Protein AF-A0A967TF57-F1 (afdb_monomer_lite)

Foldseek 3Di:
DFDPVLVVVPPDPPDQLLVSCVVRVHQKDKDKDWDDDPQKIKIKIWIAGNNPRHTPDIDIDIDGLQCVVVVVLVVVVVVCVVVVVPDPPDDPRDDDDDDHSVLVVLLVQLVVLVSVLALVSLVVSLVSLVVSCVVPVPRVSSVVSNVSSVVSNVVNVVPDDD

Sequence (162 aa):
MASRTSAFRYRNPDRSVPEIGRELGVEAVLEGSVRTDGRRIKVTAQLIDAATDRHLWAESYDRELEDVFAVQEEIARAIAGALSVELLAGAGDPVFATTSPEVYRLYLRARHHLGRRTGPDVTRAVELFDSAVSRDPDYAPAWAGLATGHVLTSQYSGASPR

Secondary structure (DSSP, 8-state):
---HHHHHHT-STTS-HHHHHHHHT-SEEEEEEEEEETTEEEEEEEEEETTT--EEEEEEEEEEGGGHHHHHHHHHHHHHHHHTTTS-TTPPP--PPP--HHHHHHHHHHHHHHHH--HHHHHHHHHHHHHHHHH-TT-HHHHHHHHHHHHHHHHHTT----

pLDDT: mean 74.64, std 16.11, range [29.44, 96.94]

Radius of gyration: 17.9 Å; chains: 1; bounding box: 37×47×41 Å

Structure (mmCIF, N/CA/C/O backbone):
data_AF-A0A967TF57-F1
#
_entry.id   AF-A0A967TF57-F1
#
loop_
_atom_site.group_PDB
_atom_site.id
_atom_site.type_symbol
_atom_site.label_atom_id
_atom_site.label_alt_id
_atom_site.label_comp_id
_atom_site.label_asym_id
_atom_site.label_entity_id
_atom_site.label_seq_id
_atom_site.pdbx_PDB_ins_code
_atom_site.Cartn_x
_atom_site.Cartn_y
_atom_site.Cartn_z
_atom_site.occupancy
_atom_site.B_iso_or_equiv
_atom_site.auth_seq_id
_atom_site.auth_comp_id
_atom_site.auth_asym_id
_atom_site.auth_atom_id
_atom_site.pdbx_PDB_model_num
ATOM 1 N N . MET A 1 1 ? -16.600 10.447 0.634 1.00 29.44 1 MET A N 1
ATOM 2 C CA . MET A 1 1 ? -15.287 10.099 0.034 1.00 29.44 1 MET A CA 1
ATOM 3 C C . MET A 1 1 ? -14.214 11.007 0.625 1.00 29.44 1 MET A C 1
ATOM 5 O O . MET A 1 1 ? -14.238 12.202 0.361 1.00 29.44 1 MET A O 1
ATOM 9 N N . ALA A 1 2 ? -13.306 10.474 1.446 1.00 39.56 2 ALA A N 1
ATOM 10 C CA . ALA A 1 2 ? -12.184 11.244 1.985 1.00 39.56 2 ALA A CA 1
ATOM 11 C C . ALA A 1 2 ? -11.083 11.415 0.919 1.00 39.56 2 ALA A C 1
ATOM 13 O O . ALA A 1 2 ? -10.731 10.469 0.215 1.00 39.56 2 ALA A O 1
ATOM 14 N N . SER A 1 3 ? -10.543 12.628 0.777 1.00 33.09 3 SER A N 1
ATOM 15 C CA . SER A 1 3 ? -9.465 12.922 -0.177 1.00 33.09 3 SER A CA 1
ATOM 16 C C . SER A 1 3 ? -8.129 12.331 0.292 1.00 33.09 3 SER A C 1
ATOM 18 O O . SER A 1 3 ? -7.800 12.364 1.476 1.00 33.09 3 SER A O 1
ATOM 20 N N . ARG A 1 4 ? -7.301 11.838 -0.641 1.00 44.69 4 ARG A N 1
ATOM 21 C CA . ARG A 1 4 ? -5.961 11.273 -0.363 1.00 44.69 4 ARG A CA 1
ATOM 22 C C . ARG A 1 4 ? -5.040 12.261 0.370 1.00 44.69 4 ARG A C 1
ATOM 24 O O . ARG A 1 4 ? -4.167 11.838 1.122 1.00 44.69 4 ARG A O 1
ATOM 31 N N . THR A 1 5 ? -5.249 13.565 0.181 1.00 43.16 5 THR A N 1
ATOM 32 C CA . THR A 1 5 ? -4.513 14.632 0.880 1.00 43.16 5 THR A CA 1
ATOM 33 C C . THR A 1 5 ? -4.821 14.655 2.379 1.00 43.16 5 THR A C 1
ATOM 35 O O . THR A 1 5 ? -3.943 14.965 3.180 1.00 43.16 5 THR A O 1
ATOM 38 N N . SER A 1 6 ? -6.041 14.276 2.762 1.00 42.78 6 SER A N 1
ATOM 39 C CA . SER A 1 6 ? -6.489 14.206 4.150 1.00 42.78 6 SER A CA 1
ATOM 40 C C . SER A 1 6 ? -5.781 13.077 4.898 1.00 42.78 6 SER A C 1
ATOM 42 O O . SER A 1 6 ? -5.160 13.328 5.921 1.00 42.78 6 SER A O 1
ATOM 44 N N . ALA A 1 7 ? -5.742 11.865 4.331 1.00 50.31 7 ALA A N 1
ATOM 45 C CA . ALA A 1 7 ? -5.104 10.699 4.956 1.00 50.31 7 ALA A CA 1
ATOM 46 C C . ALA A 1 7 ? -3.598 10.891 5.245 1.00 50.31 7 ALA A C 1
ATOM 48 O O . ALA A 1 7 ? -3.077 10.365 6.223 1.00 50.31 7 ALA A O 1
ATOM 49 N N . PHE A 1 8 ? -2.884 11.673 4.424 1.00 49.53 8 PHE A N 1
ATOM 50 C CA . PHE A 1 8 ? -1.465 11.970 4.661 1.00 49.53 8 PHE A CA 1
ATOM 51 C C . PHE A 1 8 ? -1.222 12.990 5.783 1.00 49.53 8 PHE A C 1
ATOM 53 O O . PHE A 1 8 ? -0.148 12.951 6.382 1.00 49.53 8 PHE A O 1
ATOM 60 N N . ARG A 1 9 ? -2.187 13.873 6.096 1.00 46.31 9 ARG A N 1
ATOM 61 C CA . ARG A 1 9 ? -2.065 14.830 7.214 1.00 46.31 9 ARG A CA 1
ATOM 62 C C . ARG A 1 9 ? -2.151 14.156 8.585 1.00 46.31 9 ARG A C 1
ATOM 64 O O . ARG A 1 9 ? -1.548 14.661 9.524 1.00 46.31 9 ARG A O 1
ATOM 71 N N . TYR A 1 10 ? -2.821 13.009 8.688 1.00 52.91 10 TYR A N 1
ATOM 72 C CA . TYR A 1 10 ? -3.005 12.274 9.950 1.00 52.91 10 TYR A CA 1
ATOM 73 C C . TYR A 1 10 ? -1.987 11.159 10.182 1.00 52.91 10 TYR A C 1
ATOM 75 O O . TYR A 1 10 ? -2.188 10.289 11.016 1.00 52.91 10 TYR A O 1
ATOM 83 N N . ARG A 1 11 ? -0.851 11.184 9.477 1.00 48.97 11 ARG A N 1
ATOM 84 C CA . ARG A 1 11 ? 0.262 10.258 9.744 1.00 48.97 11 ARG A CA 1
ATOM 85 C C . ARG A 1 11 ? 1.019 10.594 11.050 1.00 48.97 11 ARG A C 1
ATOM 87 O O . ARG A 1 11 ? 1.988 9.913 11.369 1.00 48.97 11 ARG A O 1
ATOM 94 N N . ASN A 1 12 ? 0.620 11.644 11.774 1.00 49.31 12 ASN A N 1
ATOM 95 C CA . ASN A 1 12 ? 1.240 12.060 13.033 1.00 49.31 12 ASN A CA 1
ATOM 96 C C . ASN A 1 12 ? 0.496 11.467 14.245 1.00 49.31 12 ASN A C 1
ATOM 98 O O . ASN A 1 12 ? -0.730 11.548 14.274 1.00 49.31 12 ASN A O 1
ATOM 102 N N . PRO A 1 13 ? 1.217 10.946 15.254 1.00 55.09 13 PRO A N 1
ATOM 103 C CA . PRO A 1 13 ? 0.645 10.256 16.417 1.00 55.09 13 PRO A CA 1
ATOM 104 C C . PRO A 1 13 ? -0.088 11.165 17.422 1.00 55.09 13 PRO A C 1
ATOM 106 O O . PRO A 1 13 ? -0.641 10.663 18.392 1.00 55.09 13 PRO A O 1
ATOM 109 N N . ASP A 1 14 ? -0.109 12.483 17.209 1.00 58.38 14 ASP A N 1
ATOM 110 C CA . ASP A 1 14 ? -0.589 13.452 18.206 1.00 58.38 14 ASP A CA 1
ATOM 111 C C . ASP A 1 14 ? -2.093 13.778 18.113 1.00 58.38 14 ASP A C 1
ATOM 113 O O . ASP A 1 14 ? -2.561 14.676 18.810 1.00 58.38 14 ASP A O 1
ATOM 117 N N . ARG A 1 15 ? -2.860 13.113 17.235 1.00 67.81 15 ARG A N 1
ATOM 118 C CA . ARG A 1 15 ? -4.309 13.348 17.084 1.00 67.81 15 ARG A CA 1
ATOM 119 C C . ARG A 1 15 ? -5.109 12.087 17.356 1.00 67.81 15 ARG A C 1
ATOM 121 O O . ARG A 1 15 ? -4.812 11.030 16.809 1.00 67.81 15 ARG A O 1
ATOM 128 N N . SER A 1 16 ? -6.147 12.231 18.169 1.00 78.81 16 SER A N 1
ATOM 129 C CA . SER A 1 16 ? -7.073 11.148 18.494 1.00 78.81 16 SER A CA 1
ATOM 130 C C . SER A 1 16 ? -8.026 10.869 17.327 1.00 78.81 16 SER A C 1
ATOM 132 O O . SER A 1 16 ? -8.409 11.784 16.592 1.00 78.81 16 SER A O 1
ATOM 134 N N . VAL A 1 17 ? -8.456 9.616 17.160 1.00 79.50 17 VAL A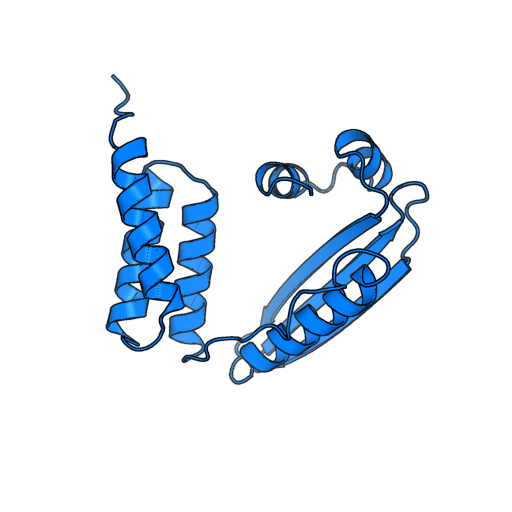 N 1
ATOM 135 C CA . VAL A 1 17 ? -9.405 9.229 16.100 1.00 79.50 17 VAL A CA 1
ATOM 136 C C . VAL A 1 17 ? -10.695 10.070 16.126 1.00 79.50 17 VAL A C 1
ATOM 138 O O . VAL A 1 17 ? -11.141 10.471 15.047 1.00 79.50 17 VAL A O 1
ATOM 141 N N . PRO A 1 18 ? -11.252 10.469 17.291 1.00 80.19 18 PRO A N 1
ATOM 142 C CA . PRO A 1 18 ? -12.407 11.368 17.332 1.00 80.19 18 PRO A CA 1
ATOM 143 C C . PRO A 1 18 ? -12.183 12.778 16.779 1.00 80.19 18 PRO A C 1
ATOM 145 O O . PRO A 1 18 ? -13.109 13.424 16.277 1.00 80.19 18 PRO A O 1
ATOM 148 N N . GLU A 1 19 ? -10.957 13.293 16.847 1.00 80.25 19 GLU A N 1
ATOM 149 C CA . GLU A 1 19 ? -10.606 14.564 16.208 1.00 80.25 19 GLU A CA 1
ATOM 150 C C . GLU A 1 19 ? -10.536 14.413 14.689 1.00 80.25 19 GLU A C 1
ATOM 152 O O . GLU A 1 19 ? -11.065 15.259 13.965 1.00 80.25 19 GLU A O 1
ATOM 157 N N . ILE A 1 20 ? -9.956 13.307 14.215 1.00 78.12 20 ILE A N 1
ATOM 158 C CA . ILE A 1 20 ? -9.875 12.961 12.789 1.00 78.12 20 ILE A CA 1
ATOM 159 C C . ILE A 1 20 ? -11.283 12.781 12.205 1.00 78.12 20 ILE A C 1
ATOM 161 O O . ILE A 1 20 ? -11.587 13.335 11.147 1.00 78.12 20 ILE A O 1
ATOM 165 N N . GLY A 1 21 ? -12.155 12.065 12.920 1.00 77.56 21 GLY A N 1
ATOM 166 C CA . GLY A 1 21 ? -13.555 11.840 12.561 1.00 77.56 21 GLY A CA 1
ATOM 167 C C . GLY A 1 21 ? -14.326 13.128 12.313 1.00 77.56 21 GLY A C 1
ATOM 168 O O . GLY A 1 21 ? -14.924 13.305 11.251 1.00 77.56 21 GLY A O 1
ATOM 169 N N . ARG A 1 22 ? -14.256 14.069 13.264 1.00 81.50 22 ARG A N 1
ATOM 170 C CA . ARG A 1 22 ? -14.924 15.377 13.149 1.00 81.50 22 ARG A CA 1
ATOM 171 C C . ARG A 1 22 ? -14.365 16.239 12.028 1.00 81.50 22 ARG A C 1
ATOM 173 O O . ARG A 1 22 ? -15.138 16.881 11.327 1.00 81.50 22 ARG A O 1
ATOM 180 N N . GLU A 1 23 ? -13.045 16.292 11.873 1.00 80.00 23 GLU A N 1
ATOM 181 C CA . GLU A 1 23 ? -12.425 17.151 10.860 1.00 80.00 23 GLU A CA 1
ATOM 182 C C . GLU A 1 23 ? -12.705 16.652 9.436 1.00 80.00 23 GLU A C 1
ATOM 184 O O . GLU A 1 23 ? -12.844 17.455 8.513 1.00 80.00 23 GLU A O 1
ATOM 189 N N . LEU A 1 24 ? -12.821 15.334 9.257 1.00 77.62 24 LEU A N 1
ATOM 190 C CA . LEU A 1 24 ? -13.090 14.718 7.959 1.00 77.62 24 LEU A CA 1
ATOM 191 C C . LEU A 1 24 ? -14.565 14.421 7.690 1.00 77.62 24 LEU A C 1
ATOM 193 O O . LEU A 1 24 ? -14.897 14.087 6.552 1.00 77.62 24 LEU A O 1
ATOM 197 N N . GLY A 1 25 ? -15.432 14.548 8.698 1.00 77.25 25 GLY A N 1
ATOM 198 C CA . GLY A 1 25 ? -16.850 14.208 8.594 1.00 77.25 25 GLY A CA 1
ATOM 199 C C . GLY A 1 25 ? -17.067 12.731 8.261 1.00 77.25 25 GLY A C 1
ATOM 200 O O . GLY A 1 25 ? -17.872 12.417 7.387 1.00 77.25 25 GLY A O 1
ATOM 201 N N . VAL A 1 26 ? -16.297 11.838 8.890 1.00 75.88 26 VAL A N 1
ATOM 202 C CA . VAL A 1 26 ? -16.370 10.384 8.671 1.00 75.88 26 VAL A CA 1
ATOM 203 C C . VAL A 1 26 ? -16.833 9.670 9.934 1.00 75.88 26 VAL A C 1
ATOM 205 O O . VAL A 1 26 ? -16.466 10.059 11.038 1.00 75.88 26 VAL A O 1
ATOM 208 N N . GLU A 1 27 ? -17.620 8.611 9.763 1.00 77.50 27 GLU A N 1
ATOM 209 C CA . GLU A 1 27 ? -18.176 7.814 10.869 1.00 77.50 27 GLU A CA 1
ATOM 210 C C . GLU A 1 27 ? -17.198 6.753 11.385 1.00 77.50 27 GLU A C 1
ATOM 212 O O . GLU A 1 27 ? -17.237 6.370 12.552 1.00 77.50 27 GLU A O 1
ATOM 217 N N . ALA A 1 28 ? -16.278 6.311 10.528 1.00 75.00 28 ALA A N 1
ATOM 218 C CA . ALA A 1 28 ? -15.241 5.356 10.876 1.00 75.00 28 ALA A CA 1
ATOM 219 C C . ALA A 1 28 ? -13.911 5.713 10.204 1.00 75.00 28 ALA A C 1
ATOM 221 O O . ALA A 1 28 ? -13.871 6.252 9.093 1.00 75.00 28 ALA A O 1
ATOM 222 N N . VAL A 1 29 ? -12.813 5.383 10.879 1.00 78.94 29 VAL A N 1
ATOM 223 C CA . VAL A 1 29 ? -11.442 5.547 10.389 1.00 78.94 29 VAL A CA 1
ATOM 224 C C . VAL A 1 29 ? -10.822 4.168 10.206 1.00 78.94 29 VAL A C 1
ATOM 226 O O . VAL A 1 29 ? -10.817 3.352 11.123 1.00 78.94 29 VAL A O 1
ATOM 229 N N . LEU A 1 30 ? -10.300 3.903 9.007 1.00 78.94 30 LEU A N 1
ATOM 230 C CA . LEU A 1 30 ? -9.502 2.714 8.731 1.00 78.94 30 LEU A CA 1
ATOM 231 C C . LEU A 1 30 ? -8.020 3.060 8.882 1.00 78.94 30 LEU A C 1
ATOM 233 O O . LEU A 1 30 ? -7.482 3.866 8.119 1.00 78.94 30 LEU A O 1
ATOM 237 N N . GLU A 1 31 ? -7.356 2.407 9.824 1.00 78.31 31 GLU A N 1
ATOM 238 C CA . GLU A 1 31 ? -5.916 2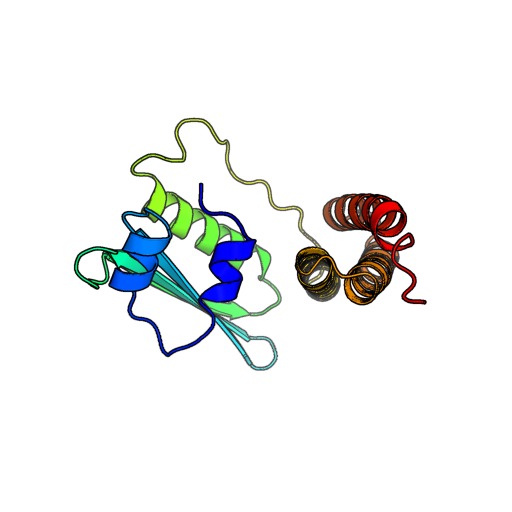.500 10.027 1.00 78.31 31 GLU A CA 1
ATOM 239 C C . GLU A 1 31 ? -5.239 1.191 9.642 1.00 78.31 31 GLU A C 1
ATOM 241 O O . GLU A 1 31 ? -5.813 0.108 9.748 1.00 78.31 31 GLU A O 1
ATOM 246 N N . GLY A 1 32 ? -3.984 1.268 9.209 1.00 76.88 32 GLY A N 1
ATOM 247 C CA . GLY A 1 32 ? -3.217 0.071 8.918 1.00 76.88 32 GLY A CA 1
ATOM 248 C C . GLY A 1 32 ? -1.718 0.301 8.950 1.00 76.88 32 GLY A C 1
ATOM 249 O O . GLY A 1 32 ? -1.230 1.416 8.757 1.00 76.88 32 GLY A O 1
ATOM 250 N N . SER A 1 33 ? -0.979 -0.776 9.192 1.00 73.50 33 SER A N 1
ATOM 251 C CA . SER A 1 33 ? 0.479 -0.777 9.198 1.00 73.50 33 SER A CA 1
ATOM 252 C C . SER A 1 33 ? 1.010 -1.933 8.361 1.00 73.50 33 SER A C 1
ATOM 254 O O . SER A 1 33 ? 0.420 -3.008 8.320 1.00 73.50 33 SER A O 1
ATOM 256 N N . VAL A 1 34 ? 2.133 -1.705 7.682 1.00 75.62 34 VAL A N 1
ATOM 257 C CA . VAL A 1 34 ? 2.839 -2.734 6.913 1.00 75.62 34 VAL A CA 1
ATOM 258 C C . VAL A 1 34 ? 4.258 -2.817 7.448 1.00 75.62 34 VAL A C 1
ATOM 260 O O . VAL A 1 34 ? 4.972 -1.814 7.483 1.00 75.62 34 VAL A O 1
ATOM 263 N N . ARG A 1 35 ? 4.672 -4.014 7.859 1.00 74.25 35 ARG A N 1
ATOM 264 C CA . ARG A 1 35 ? 6.039 -4.332 8.279 1.00 74.25 35 ARG A CA 1
ATOM 265 C C . ARG A 1 35 ? 6.601 -5.391 7.349 1.00 74.25 35 ARG A C 1
ATOM 267 O O . ARG A 1 35 ? 5.893 -6.314 6.962 1.00 74.25 35 ARG A O 1
ATOM 274 N N . THR A 1 36 ? 7.872 -5.262 7.000 1.00 75.25 36 THR A N 1
ATOM 275 C CA . THR A 1 36 ? 8.560 -6.218 6.129 1.00 75.25 36 THR A CA 1
ATOM 276 C C . THR A 1 36 ? 9.808 -6.740 6.822 1.00 75.25 36 THR A C 1
ATOM 278 O O . THR A 1 36 ? 10.618 -5.929 7.269 1.00 75.25 36 THR A O 1
ATOM 281 N N . ASP A 1 37 ? 9.977 -8.058 6.862 1.00 76.75 37 ASP A N 1
ATOM 282 C CA . ASP A 1 37 ? 11.156 -8.743 7.395 1.00 76.75 37 ASP A CA 1
ATOM 283 C C . ASP A 1 37 ? 11.686 -9.739 6.354 1.00 76.75 37 ASP A C 1
ATOM 285 O O . ASP A 1 37 ? 11.103 -10.799 6.123 1.00 76.75 37 ASP A O 1
ATOM 289 N N . GLY A 1 38 ? 12.756 -9.358 5.651 1.00 81.25 38 GLY A N 1
ATOM 290 C CA . GLY A 1 38 ? 13.304 -10.135 4.540 1.00 81.25 38 GLY A CA 1
ATOM 291 C C . GLY A 1 38 ? 12.262 -10.402 3.448 1.00 81.25 38 GLY A C 1
ATOM 292 O O . GLY A 1 38 ? 11.879 -9.491 2.705 1.00 81.25 38 GLY A O 1
ATOM 293 N N . ARG A 1 39 ? 11.824 -11.665 3.352 1.00 79.75 39 ARG A N 1
ATOM 294 C CA . ARG A 1 39 ? 10.760 -12.112 2.442 1.00 79.75 39 ARG A CA 1
ATOM 295 C C . ARG A 1 39 ? 9.365 -12.112 3.068 1.00 79.75 39 ARG A C 1
ATOM 297 O O . ARG A 1 39 ? 8.430 -12.376 2.339 1.00 79.75 39 ARG A O 1
ATOM 304 N N . ARG A 1 40 ? 9.171 -11.795 4.347 1.00 77.75 40 ARG A N 1
ATOM 305 C CA . ARG A 1 40 ? 7.837 -11.765 4.969 1.00 77.75 40 ARG A CA 1
ATOM 306 C C . ARG A 1 40 ? 7.259 -10.364 5.073 1.00 77.75 40 ARG A C 1
ATOM 308 O O . ARG A 1 40 ? 7.978 -9.392 5.311 1.00 77.75 40 ARG A O 1
ATOM 315 N N . ILE A 1 41 ? 5.946 -10.268 4.902 1.00 80.31 41 ILE A N 1
ATOM 316 C CA . ILE A 1 41 ? 5.154 -9.062 5.109 1.00 80.31 41 ILE A CA 1
ATOM 317 C C . ILE A 1 41 ? 4.115 -9.358 6.175 1.00 80.31 41 ILE A C 1
ATOM 319 O O . ILE A 1 41 ? 3.324 -10.288 6.041 1.00 80.31 41 ILE A O 1
ATOM 323 N N . LYS A 1 42 ? 4.082 -8.493 7.185 1.00 81.00 42 LYS A N 1
ATOM 324 C CA . LYS A 1 42 ? 2.993 -8.417 8.143 1.00 81.00 42 LYS A CA 1
ATOM 325 C C . LYS A 1 42 ? 2.184 -7.155 7.891 1.00 81.00 42 LYS A C 1
ATOM 327 O O . LYS A 1 42 ? 2.724 -6.051 7.991 1.00 81.00 42 LYS A O 1
ATOM 332 N N . VAL A 1 43 ? 0.904 -7.313 7.582 1.00 81.56 43 VAL A N 1
ATOM 333 C CA . VAL A 1 43 ? -0.043 -6.203 7.455 1.00 81.56 43 VAL A CA 1
ATOM 334 C C . VAL A 1 43 ? -1.036 -6.267 8.599 1.00 81.56 43 VAL A C 1
ATOM 336 O O . VAL A 1 43 ? -1.614 -7.317 8.841 1.00 81.56 43 VAL A O 1
ATOM 339 N N . THR A 1 44 ? -1.245 -5.154 9.289 1.00 80.06 44 THR A N 1
ATOM 340 C CA . THR A 1 44 ? -2.336 -4.998 10.255 1.00 80.06 44 THR A CA 1
ATOM 341 C C . THR A 1 44 ? -3.301 -3.952 9.731 1.00 80.06 44 THR A C 1
ATOM 343 O O . THR A 1 44 ? -2.853 -2.921 9.227 1.00 80.06 44 THR A O 1
ATOM 346 N N . ALA A 1 45 ? -4.599 -4.182 9.866 1.00 81.00 45 ALA A N 1
ATOM 347 C CA . ALA A 1 45 ? -5.627 -3.205 9.537 1.00 81.00 45 ALA A CA 1
ATOM 348 C C . ALA A 1 45 ? -6.686 -3.188 10.641 1.00 81.00 45 ALA A C 1
ATOM 350 O O . ALA A 1 45 ? -7.002 -4.233 11.201 1.00 81.00 45 ALA A O 1
ATOM 351 N N . GLN A 1 46 ? -7.203 -2.007 10.965 1.00 80.19 46 GLN A N 1
ATOM 352 C CA . GLN A 1 46 ? -8.221 -1.812 11.989 1.00 80.19 46 GLN A CA 1
ATOM 353 C C . GLN A 1 46 ? -9.215 -0.735 11.569 1.00 80.19 46 GLN A C 1
ATOM 355 O O . GLN A 1 46 ? -8.823 0.314 11.062 1.00 80.19 46 GLN A O 1
ATOM 360 N N . LEU A 1 47 ? -10.498 -1.003 11.787 1.00 82.00 47 LEU A N 1
ATOM 361 C CA . LEU A 1 47 ? -11.586 -0.054 11.595 1.00 82.00 47 LEU A CA 1
ATOM 362 C C . LEU A 1 47 ? -12.015 0.456 12.969 1.00 82.00 47 LEU A C 1
ATOM 364 O O . LEU A 1 47 ? -12.339 -0.344 13.849 1.00 82.00 47 LEU A O 1
ATOM 368 N N . ILE A 1 48 ? -12.004 1.769 13.155 1.00 81.62 48 ILE A N 1
ATOM 369 C CA . ILE A 1 48 ? -12.282 2.428 14.431 1.00 81.62 48 ILE A CA 1
ATOM 370 C C . ILE A 1 48 ? -13.492 3.341 14.262 1.00 81.62 48 ILE A C 1
ATOM 372 O O . ILE A 1 48 ? -13.573 4.097 13.295 1.00 81.62 48 ILE A O 1
ATOM 376 N N . ASP A 1 49 ? -14.425 3.267 15.206 1.00 78.69 49 ASP A N 1
ATOM 377 C CA . ASP A 1 49 ? -15.558 4.180 15.317 1.00 78.69 49 ASP A CA 1
ATOM 378 C C . ASP A 1 49 ? -15.058 5.588 15.645 1.00 78.69 49 ASP A C 1
ATOM 380 O O . ASP A 1 49 ? -14.420 5.822 16.675 1.00 78.69 49 ASP A O 1
ATOM 384 N N . ALA A 1 50 ? -15.351 6.538 14.762 1.00 83.94 50 ALA A N 1
ATOM 385 C CA . ALA A 1 50 ? -14.787 7.871 14.853 1.00 83.94 50 ALA A CA 1
ATOM 386 C C . ALA A 1 50 ? -15.473 8.758 15.905 1.00 83.94 50 ALA A C 1
ATOM 388 O O . ALA A 1 50 ? -15.009 9.862 16.156 1.00 83.94 50 ALA A O 1
ATOM 389 N N . ALA A 1 51 ? -16.564 8.317 16.536 1.00 77.94 51 ALA A N 1
ATOM 390 C CA . ALA A 1 51 ? -17.209 9.055 17.621 1.00 77.94 51 ALA A CA 1
ATOM 391 C C . ALA A 1 51 ? -16.729 8.583 19.000 1.00 77.94 51 ALA A C 1
ATOM 393 O O . ALA A 1 51 ? -16.641 9.380 19.935 1.00 77.94 51 ALA A O 1
ATOM 394 N N . THR A 1 52 ? -16.433 7.290 19.126 1.00 80.50 52 THR A N 1
ATOM 395 C CA . THR A 1 52 ? -16.197 6.617 20.412 1.00 80.50 52 THR A CA 1
ATOM 396 C C . THR A 1 52 ? -14.787 6.062 20.583 1.00 80.50 52 THR A C 1
ATOM 398 O O . THR A 1 52 ? -14.480 5.563 21.662 1.00 80.50 52 THR A O 1
ATOM 401 N N . ASP A 1 53 ? -13.938 6.142 19.551 1.00 80.81 53 ASP A N 1
ATOM 402 C CA . ASP A 1 53 ? -12.578 5.576 19.532 1.00 80.81 53 ASP A CA 1
ATOM 403 C C . ASP A 1 53 ? -12.551 4.051 19.772 1.00 80.81 5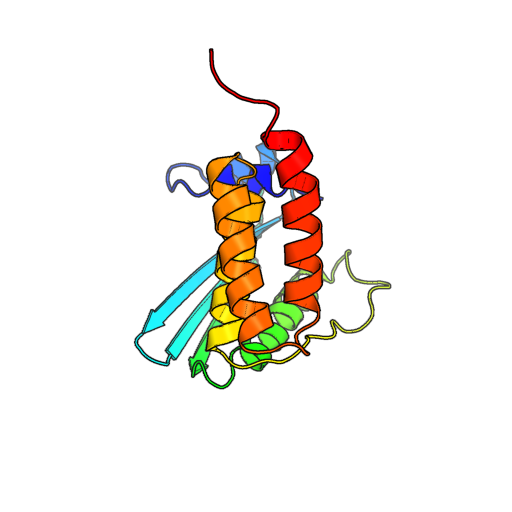3 ASP A C 1
ATOM 405 O O . ASP A 1 53 ? -11.568 3.460 20.219 1.00 80.81 53 ASP A O 1
ATOM 409 N N . ARG A 1 54 ? -13.675 3.376 19.502 1.00 80.69 54 ARG A N 1
ATOM 410 C CA . ARG A 1 54 ? -13.821 1.934 19.701 1.00 80.69 54 ARG A CA 1
ATOM 411 C C . ARG A 1 54 ? -13.411 1.182 18.441 1.00 80.69 54 ARG A C 1
ATOM 413 O O . ARG A 1 54 ? -13.936 1.444 17.361 1.00 80.69 54 ARG A O 1
ATOM 420 N N . HIS A 1 55 ? -12.560 0.170 18.591 1.00 79.25 55 HIS A N 1
ATOM 421 C CA . HIS A 1 55 ? -12.253 -0.766 17.509 1.00 79.25 55 HIS A CA 1
ATOM 422 C C . HIS A 1 55 ? -13.510 -1.551 17.106 1.00 79.25 55 HIS A C 1
ATOM 424 O O . HIS A 1 55 ? -14.064 -2.309 17.902 1.00 79.25 55 HIS A O 1
ATOM 430 N N . LEU A 1 56 ? -13.952 -1.364 15.866 1.00 76.62 56 LEU A N 1
ATOM 431 C CA . LEU A 1 56 ? -15.050 -2.106 15.248 1.00 76.62 56 LEU A CA 1
ATOM 432 C C . LEU A 1 56 ? -14.554 -3.425 14.649 1.00 76.62 56 LEU A C 1
ATOM 434 O O . LEU A 1 56 ? -15.265 -4.425 14.674 1.00 76.62 56 LEU A O 1
ATOM 438 N N . TRP A 1 57 ? -13.329 -3.425 14.125 1.00 82.38 57 TRP A N 1
ATOM 439 C CA . TRP A 1 57 ? -12.692 -4.584 13.507 1.00 82.38 57 TRP A CA 1
ATOM 440 C C . TRP A 1 57 ? -11.171 -4.420 13.522 1.00 82.38 57 TRP A C 1
ATOM 442 O O . TRP A 1 57 ? -10.670 -3.297 13.440 1.00 82.38 57 TRP A O 1
ATOM 452 N N . ALA A 1 58 ? -10.436 -5.525 13.618 1.00 81.19 58 ALA A N 1
ATOM 453 C CA . ALA A 1 58 ? -8.988 -5.543 13.463 1.00 81.19 58 ALA A CA 1
ATOM 454 C C . ALA A 1 58 ? -8.517 -6.918 12.980 1.00 81.19 58 ALA A C 1
ATOM 456 O O . ALA A 1 58 ? -8.872 -7.933 13.577 1.00 81.19 58 ALA A O 1
ATOM 457 N N . GLU A 1 59 ? -7.669 -6.948 11.955 1.00 78.75 59 GLU A N 1
ATOM 458 C CA . GLU A 1 59 ? -7.027 -8.172 11.470 1.00 78.75 59 GLU A CA 1
ATOM 459 C C . GLU A 1 59 ? -5.538 -7.972 11.187 1.00 78.75 59 GLU A C 1
ATOM 461 O O . GLU A 1 59 ? -5.037 -6.859 10.991 1.00 78.75 59 GLU A O 1
ATOM 466 N N . SER A 1 60 ? -4.814 -9.092 11.191 1.00 80.31 60 SER A N 1
ATOM 467 C CA . SER A 1 60 ? -3.393 -9.155 10.880 1.00 80.31 60 SER A CA 1
ATOM 468 C C . SER A 1 60 ? -3.125 -10.297 9.908 1.00 80.31 60 SER A C 1
ATOM 470 O O . SER A 1 60 ? -3.451 -11.445 10.191 1.00 80.31 60 SER A O 1
ATOM 472 N N . TYR A 1 61 ? -2.417 -9.990 8.830 1.00 78.19 61 TYR A N 1
ATOM 473 C CA . TYR A 1 61 ? -2.013 -10.924 7.785 1.00 78.19 61 TYR A CA 1
ATOM 474 C C . TYR A 1 61 ? -0.494 -11.059 7.799 1.00 78.19 61 TYR A C 1
ATOM 476 O O . TYR A 1 61 ? 0.205 -10.048 7.829 1.00 78.19 61 TYR A O 1
ATOM 484 N N . ASP A 1 62 ? 0.019 -12.287 7.795 1.00 81.00 62 ASP A N 1
ATOM 485 C CA . ASP A 1 62 ? 1.453 -12.597 7.740 1.00 81.00 62 ASP A CA 1
ATOM 486 C C . ASP A 1 62 ? 1.696 -13.593 6.598 1.00 81.00 62 ASP A C 1
ATOM 488 O O . ASP A 1 62 ? 1.111 -14.684 6.598 1.00 81.00 62 ASP A O 1
ATOM 492 N N . ARG A 1 63 ? 2.473 -13.186 5.588 1.00 76.44 63 ARG A N 1
ATOM 493 C CA . ARG A 1 63 ? 2.735 -13.963 4.362 1.00 76.44 63 ARG A CA 1
ATOM 494 C C . ARG A 1 63 ? 4.114 -13.670 3.782 1.00 76.44 63 ARG A C 1
ATOM 496 O O . ARG A 1 63 ? 4.727 -12.644 4.080 1.00 76.44 63 ARG A O 1
ATOM 503 N N . GLU A 1 64 ? 4.578 -14.550 2.903 1.00 75.12 64 GLU A N 1
ATOM 504 C CA . GLU A 1 64 ? 5.784 -14.326 2.108 1.00 75.12 64 GLU A CA 1
ATOM 505 C C . GLU A 1 64 ? 5.523 -13.409 0.897 1.00 75.12 64 GLU A C 1
ATOM 507 O O . GLU A 1 64 ? 4.421 -13.323 0.365 1.00 75.12 64 GLU A O 1
ATOM 512 N N . LEU A 1 65 ? 6.562 -12.692 0.465 1.00 66.06 65 LEU A N 1
ATOM 513 C CA . LEU A 1 65 ? 6.571 -11.699 -0.615 1.00 66.06 65 LEU A CA 1
ATOM 514 C C . LEU A 1 65 ? 6.266 -12.304 -1.984 1.00 66.06 65 LEU A C 1
ATOM 516 O O . LEU A 1 65 ? 5.933 -11.556 -2.901 1.00 66.06 65 LEU A O 1
ATOM 520 N N . GLU A 1 66 ? 6.400 -13.621 -2.114 1.00 67.62 66 GLU A N 1
ATOM 521 C CA . GLU A 1 66 ? 6.027 -14.376 -3.309 1.00 67.62 66 GLU A CA 1
ATOM 522 C C . GLU A 1 66 ? 4.505 -14.309 -3.544 1.00 67.62 66 GLU A C 1
ATOM 524 O O . GLU A 1 66 ? 4.077 -14.172 -4.686 1.00 67.62 66 GLU A O 1
ATOM 529 N N . ASP A 1 67 ? 3.709 -14.204 -2.472 1.00 70.88 67 ASP A N 1
ATOM 530 C CA . ASP A 1 67 ? 2.240 -14.166 -2.504 1.00 70.88 67 ASP A CA 1
ATOM 531 C C . ASP A 1 67 ? 1.657 -12.758 -2.266 1.00 70.88 67 ASP A C 1
ATOM 533 O O . ASP A 1 67 ? 0.546 -12.597 -1.751 1.00 70.88 67 ASP A O 1
ATOM 537 N N . VAL A 1 68 ? 2.386 -11.691 -2.625 1.00 69.88 68 VAL A N 1
ATOM 538 C CA . VAL A 1 68 ? 1.959 -10.302 -2.338 1.00 69.88 68 VAL A CA 1
ATOM 539 C C . VAL A 1 68 ? 0.569 -9.965 -2.898 1.00 69.88 68 VAL A C 1
ATOM 541 O O . VAL A 1 68 ? -0.164 -9.194 -2.282 1.00 69.88 68 VAL A O 1
ATOM 544 N N . PHE A 1 69 ? 0.175 -10.561 -4.026 1.00 72.06 69 PHE A N 1
ATOM 545 C CA . PHE A 1 69 ? -1.149 -10.356 -4.621 1.00 72.06 69 PHE A CA 1
ATOM 546 C C . PHE A 1 69 ? -2.255 -11.070 -3.843 1.00 72.06 69 PHE A C 1
ATOM 548 O O . PHE A 1 69 ? -3.315 -10.484 -3.649 1.00 72.06 69 PHE A O 1
ATOM 555 N N . ALA A 1 70 ? -1.992 -12.272 -3.318 1.00 70.88 70 ALA A N 1
ATOM 556 C CA . ALA A 1 70 ? -2.948 -12.985 -2.473 1.00 70.88 70 ALA A CA 1
ATOM 557 C C . ALA A 1 70 ? -3.214 -12.210 -1.174 1.00 70.88 70 ALA A C 1
ATOM 559 O O . ALA A 1 70 ? -4.362 -12.040 -0.776 1.00 70.88 70 ALA A O 1
ATOM 560 N N . VAL A 1 71 ? -2.161 -11.642 -0.569 1.00 72.75 71 VAL A N 1
ATOM 561 C CA . VAL A 1 71 ? -2.281 -10.740 0.591 1.00 72.75 71 VAL A CA 1
ATOM 562 C C . VAL A 1 71 ? -3.152 -9.532 0.263 1.00 72.75 71 VAL A C 1
ATOM 564 O O . VAL A 1 71 ? -3.987 -9.126 1.066 1.00 72.75 71 VAL A O 1
ATOM 567 N N . GLN A 1 72 ? -2.957 -8.930 -0.909 1.00 68.62 72 GLN A N 1
ATOM 568 C CA . GLN A 1 72 ? -3.731 -7.763 -1.316 1.00 68.62 72 GLN A CA 1
ATOM 569 C C . GLN A 1 72 ? -5.186 -8.070 -1.575 1.00 68.62 72 GLN A C 1
ATOM 571 O O . GLN A 1 72 ? -6.032 -7.278 -1.180 1.00 68.62 72 GLN A O 1
ATOM 576 N N . GLU A 1 73 ? -5.470 -9.191 -2.219 1.00 71.94 73 GLU A N 1
ATOM 577 C CA . GLU A 1 73 ? -6.829 -9.634 -2.462 1.00 71.94 73 GLU A CA 1
ATOM 578 C C . GLU A 1 73 ? -7.542 -9.956 -1.143 1.00 71.94 73 GLU A C 1
ATOM 580 O O . GLU A 1 73 ? -8.667 -9.508 -0.937 1.00 71.94 73 GLU A O 1
ATOM 585 N N . GLU A 1 74 ? -6.871 -10.650 -0.218 1.00 71.81 74 GLU A N 1
ATOM 586 C CA . GLU A 1 74 ? -7.384 -10.968 1.120 1.00 71.81 74 GLU A CA 1
ATOM 587 C C . GLU A 1 74 ? -7.689 -9.687 1.913 1.00 71.81 74 GLU A C 1
ATOM 589 O O . GLU A 1 74 ? -8.815 -9.500 2.372 1.00 71.81 74 GLU A O 1
ATOM 594 N N . ILE A 1 75 ? -6.737 -8.748 1.983 1.00 70.50 75 ILE A N 1
ATOM 595 C CA . ILE A 1 75 ? -6.918 -7.456 2.660 1.00 70.50 75 ILE A CA 1
ATOM 596 C C . ILE A 1 75 ? -7.999 -6.617 1.979 1.00 70.50 75 ILE A C 1
ATOM 598 O O . ILE A 1 75 ? -8.831 -6.024 2.659 1.00 70.50 75 ILE A O 1
ATOM 602 N N . ALA A 1 76 ? -7.998 -6.532 0.647 1.00 70.25 76 ALA A N 1
ATOM 603 C CA . ALA A 1 76 ? -8.986 -5.757 -0.091 1.00 70.25 76 ALA A CA 1
ATOM 604 C C . ALA A 1 76 ? -10.387 -6.324 0.125 1.00 70.25 76 ALA A C 1
ATOM 606 O O . ALA A 1 76 ? -11.304 -5.542 0.344 1.00 70.25 76 ALA A O 1
ATOM 607 N N . ARG A 1 77 ? -10.544 -7.653 0.129 1.00 70.31 77 ARG A N 1
ATOM 608 C CA . ARG A 1 77 ? -11.807 -8.341 0.416 1.00 70.31 77 ARG A CA 1
ATOM 609 C C . ARG A 1 77 ? -12.240 -8.161 1.868 1.00 70.31 77 ARG A C 1
ATOM 611 O O . ARG A 1 77 ? -13.420 -7.937 2.110 1.00 70.31 77 ARG A O 1
ATOM 618 N N . ALA A 1 78 ? -11.315 -8.209 2.821 1.00 68.69 78 ALA A N 1
ATOM 619 C CA . ALA A 1 78 ? -11.617 -7.989 4.232 1.00 68.69 78 ALA A CA 1
ATOM 620 C C . ALA A 1 78 ? -12.020 -6.535 4.515 1.00 68.69 78 ALA A C 1
ATOM 622 O O . ALA A 1 78 ? -13.046 -6.291 5.143 1.00 68.69 78 ALA A O 1
ATOM 623 N N . ILE A 1 79 ? -11.279 -5.561 3.972 1.00 66.94 79 ILE A N 1
ATOM 624 C CA . ILE A 1 79 ? -11.632 -4.135 4.035 1.00 66.94 79 ILE A CA 1
ATOM 625 C C . ILE A 1 79 ? -12.962 -3.893 3.321 1.00 66.94 79 ILE A C 1
ATOM 627 O O . ILE A 1 79 ? -13.828 -3.214 3.859 1.00 66.94 79 ILE A O 1
ATOM 631 N N . ALA A 1 80 ? -13.146 -4.459 2.128 1.00 67.00 80 ALA A N 1
ATOM 632 C CA . ALA A 1 80 ? -14.398 -4.403 1.388 1.00 67.00 80 ALA A CA 1
ATOM 633 C C . ALA A 1 80 ? -15.553 -4.942 2.230 1.00 67.00 80 ALA A C 1
ATOM 635 O O . ALA A 1 80 ? -16.550 -4.249 2.370 1.00 67.00 80 ALA A O 1
ATOM 636 N N . GLY A 1 81 ? -15.413 -6.120 2.841 1.00 64.06 81 GLY A N 1
ATOM 637 C CA . GLY A 1 81 ? -16.412 -6.712 3.730 1.00 64.06 81 GLY A CA 1
ATOM 638 C C . GLY A 1 81 ? -16.707 -5.842 4.953 1.00 64.06 81 GLY A C 1
ATOM 639 O O . GLY A 1 81 ? -17.870 -5.607 5.264 1.00 64.06 81 GLY A O 1
ATOM 640 N N . ALA A 1 82 ? -15.676 -5.280 5.588 1.00 63.41 82 ALA A N 1
ATOM 641 C CA . ALA A 1 82 ? -15.825 -4.363 6.719 1.00 63.41 82 ALA A CA 1
ATOM 642 C C . ALA A 1 82 ? -16.504 -3.031 6.329 1.00 63.41 82 ALA A C 1
ATOM 644 O O . ALA A 1 82 ? -17.225 -2.450 7.134 1.00 63.41 82 ALA A O 1
ATOM 645 N N . LEU A 1 83 ? -16.307 -2.559 5.092 1.00 61.12 83 LEU A N 1
ATOM 646 C CA . LEU A 1 83 ? -16.925 -1.347 4.531 1.00 61.12 83 LEU A CA 1
ATOM 647 C C . LEU A 1 83 ? -18.257 -1.615 3.798 1.00 61.12 83 LEU A C 1
ATOM 649 O O . LEU A 1 83 ? -18.944 -0.669 3.403 1.00 61.12 83 LEU A O 1
ATOM 653 N N . SER A 1 84 ? -18.636 -2.883 3.598 1.00 52.72 84 SER A N 1
ATOM 654 C CA . SER A 1 84 ? -19.789 -3.315 2.783 1.00 52.72 84 SER A CA 1
ATOM 655 C C . SER A 1 84 ? -21.145 -2.985 3.393 1.00 52.72 84 SER A C 1
ATOM 657 O O . SER A 1 84 ? -22.164 -3.360 2.820 1.00 52.72 84 SER A O 1
ATOM 659 N N . VAL A 1 85 ? -21.198 -2.250 4.503 1.00 49.47 85 VAL A N 1
ATOM 660 C CA . VAL A 1 85 ? -22.480 -1.718 4.962 1.00 49.47 85 VAL A CA 1
ATOM 661 C C . VAL A 1 85 ? -23.032 -0.685 3.964 1.00 49.47 85 VAL A C 1
ATOM 663 O O . VAL A 1 85 ? -24.247 -0.615 3.840 1.00 49.47 85 VAL A O 1
ATOM 666 N N . GLU A 1 86 ? -22.216 0.012 3.149 1.00 43.97 86 GLU A N 1
ATOM 667 C CA . GLU A 1 86 ? -22.773 0.980 2.169 1.00 43.97 86 GLU A CA 1
ATOM 668 C C . GLU A 1 86 ? -22.044 1.145 0.815 1.00 43.97 86 GLU A C 1
ATOM 670 O O . GLU A 1 86 ? -22.631 1.686 -0.121 1.00 43.97 86 GLU A O 1
ATOM 675 N N . LEU A 1 87 ? -20.791 0.698 0.640 1.00 45.09 87 LEU A N 1
ATOM 676 C CA . LEU A 1 87 ? -19.961 1.166 -0.494 1.00 45.09 87 LEU A CA 1
ATOM 677 C C . LEU A 1 87 ? -19.865 0.247 -1.729 1.00 45.09 87 LEU A C 1
ATOM 679 O O . LEU A 1 87 ? -19.332 0.685 -2.748 1.00 45.09 87 LEU A O 1
ATOM 683 N N . LEU A 1 88 ? -20.342 -1.002 -1.673 1.00 46.53 88 LEU A N 1
ATOM 684 C CA . LEU A 1 88 ? -20.023 -2.022 -2.695 1.00 46.53 88 LEU A CA 1
ATOM 685 C C . LEU A 1 88 ? -21.214 -2.634 -3.435 1.00 46.53 88 LEU A C 1
ATOM 687 O O . LEU A 1 88 ? -21.032 -3.584 -4.194 1.00 46.53 88 LEU A O 1
ATOM 691 N N . ALA A 1 89 ? -22.415 -2.069 -3.309 1.00 42.06 89 ALA A N 1
ATOM 692 C CA . ALA A 1 89 ? -23.544 -2.461 -4.151 1.00 42.06 89 ALA A CA 1
ATOM 693 C C . ALA A 1 89 ? -23.326 -1.992 -5.611 1.00 42.06 89 ALA A C 1
ATOM 695 O O . ALA A 1 89 ? -23.925 -1.019 -6.057 1.00 42.06 89 ALA A O 1
ATOM 696 N N . GLY A 1 90 ? -22.424 -2.647 -6.355 1.00 44.94 90 GLY A N 1
ATOM 697 C CA . GLY A 1 90 ? -22.231 -2.424 -7.795 1.00 44.94 90 GLY A CA 1
ATOM 698 C C . GLY A 1 90 ? -20.794 -2.475 -8.324 1.00 44.94 90 GLY A C 1
ATOM 699 O O . GLY A 1 90 ? -20.616 -2.467 -9.540 1.00 44.94 90 GLY A O 1
ATOM 700 N N . ALA A 1 91 ? -19.767 -2.539 -7.471 1.00 50.84 91 ALA A N 1
ATOM 701 C 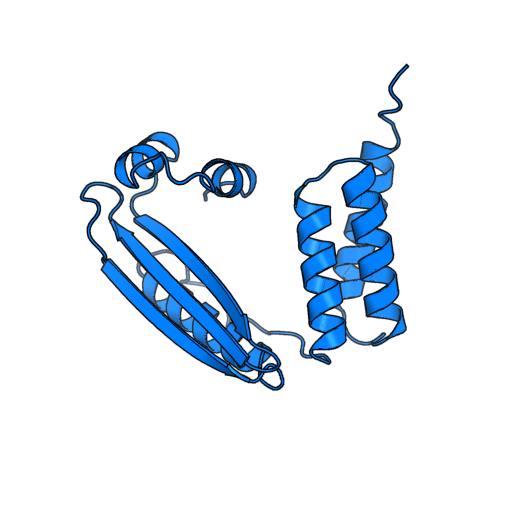CA . ALA A 1 91 ? -18.393 -2.743 -7.933 1.00 50.84 91 ALA A CA 1
ATOM 702 C C . ALA A 1 91 ? -18.130 -4.251 -8.054 1.00 50.84 91 ALA A C 1
ATOM 704 O O . ALA A 1 91 ? -18.211 -4.964 -7.058 1.00 50.84 91 ALA A O 1
ATOM 705 N N . GLY A 1 92 ? -17.867 -4.740 -9.270 1.00 54.66 92 GLY A N 1
ATOM 706 C CA . GLY A 1 92 ? -17.467 -6.135 -9.489 1.00 54.66 92 GLY A CA 1
ATOM 707 C C . GLY A 1 92 ? -16.183 -6.497 -8.735 1.00 54.66 92 GLY A C 1
ATOM 708 O O . GLY A 1 92 ? -15.493 -5.615 -8.216 1.00 54.66 92 GLY A O 1
ATOM 709 N N . ASP A 1 93 ? -15.860 -7.791 -8.687 1.00 52.44 93 ASP A N 1
ATOM 710 C CA . ASP A 1 93 ? -14.665 -8.270 -7.991 1.00 52.44 93 ASP A CA 1
ATOM 711 C C . ASP A 1 93 ? -13.407 -7.524 -8.476 1.00 52.44 93 ASP A C 1
ATOM 713 O O . ASP A 1 93 ? -13.198 -7.378 -9.688 1.00 52.44 93 ASP A O 1
ATOM 717 N N . PRO A 1 94 ? -12.561 -7.021 -7.559 1.00 55.78 94 PRO A N 1
ATOM 718 C CA . PRO A 1 94 ? -11.343 -6.330 -7.944 1.00 55.78 94 PRO A CA 1
ATOM 719 C C . PRO A 1 94 ? -10.415 -7.290 -8.696 1.00 55.78 94 PRO A C 1
ATOM 721 O O . PRO A 1 94 ? -9.920 -8.267 -8.139 1.00 55.78 94 PRO A O 1
ATOM 724 N N . VAL A 1 95 ? -10.158 -6.995 -9.972 1.00 56.97 95 VAL A N 1
ATOM 725 C CA . VAL A 1 95 ? -9.184 -7.730 -10.787 1.00 56.97 95 VAL A CA 1
ATOM 726 C C . VAL A 1 95 ? -7.800 -7.139 -10.542 1.00 56.97 95 VAL A C 1
ATOM 728 O O . VAL A 1 95 ? -7.525 -5.992 -10.903 1.00 56.97 95 VAL A O 1
ATOM 731 N N . PHE A 1 96 ? -6.915 -7.925 -9.933 1.00 65.56 96 PHE A N 1
ATOM 732 C CA . PHE A 1 96 ? -5.525 -7.542 -9.717 1.00 65.56 96 PHE A CA 1
ATOM 733 C C . PHE A 1 96 ? -4.660 -8.063 -10.864 1.00 65.56 96 PHE A C 1
ATOM 735 O O . PHE A 1 96 ? -4.552 -9.268 -11.074 1.00 65.56 96 PHE A O 1
ATOM 742 N N . ALA A 1 97 ? -4.018 -7.158 -11.606 1.00 73.19 97 ALA A N 1
ATOM 743 C CA . ALA A 1 97 ? -2.950 -7.559 -12.515 1.00 73.19 97 ALA A CA 1
ATOM 744 C C . ALA A 1 97 ? -1.779 -8.112 -11.688 1.00 73.19 97 ALA A C 1
ATOM 746 O O . ALA A 1 97 ? -1.314 -7.449 -10.758 1.00 73.19 97 ALA A O 1
ATOM 747 N N . THR A 1 98 ? -1.313 -9.311 -12.021 1.00 79.31 98 THR A N 1
ATOM 748 C CA . THR A 1 98 ? -0.186 -9.973 -11.353 1.00 79.31 98 THR A CA 1
ATOM 749 C C . THR A 1 98 ? 1.127 -9.653 -12.063 1.00 79.31 98 THR A C 1
ATOM 751 O O . THR A 1 98 ? 1.153 -9.519 -13.281 1.00 79.31 98 THR A O 1
ATOM 754 N N . THR A 1 99 ? 2.226 -9.554 -11.317 1.00 86.62 99 THR A N 1
ATOM 755 C CA . THR A 1 99 ? 3.593 -9.392 -11.852 1.00 86.62 99 THR A CA 1
ATOM 756 C C . THR A 1 99 ? 4.607 -9.955 -10.847 1.00 86.62 99 THR A C 1
ATOM 758 O O . THR A 1 99 ? 4.224 -10.497 -9.813 1.00 86.62 99 THR A O 1
ATOM 761 N N . SER A 1 100 ? 5.910 -9.841 -11.101 1.00 86.44 100 SER A N 1
ATOM 762 C CA . SER A 1 100 ? 6.921 -10.206 -10.107 1.00 86.44 100 SER A CA 1
ATOM 763 C C . SER A 1 100 ? 6.882 -9.265 -8.884 1.00 86.44 100 SER A C 1
ATOM 765 O O . SER A 1 100 ? 6.625 -8.062 -9.028 1.00 86.44 100 SER A O 1
ATOM 767 N N . PRO A 1 101 ? 7.216 -9.745 -7.669 1.00 82.50 101 PRO A N 1
ATOM 768 C CA . PRO A 1 101 ? 7.260 -8.901 -6.469 1.00 82.50 101 PRO A CA 1
ATOM 769 C C . PRO A 1 101 ? 8.189 -7.683 -6.599 1.00 82.50 101 PRO A C 1
ATOM 771 O O . PRO A 1 101 ? 7.967 -6.643 -5.973 1.00 82.50 101 PRO A O 1
ATOM 774 N N . GLU A 1 102 ? 9.241 -7.791 -7.412 1.00 86.56 102 GLU A N 1
ATOM 775 C CA . GLU A 1 102 ? 10.177 -6.699 -7.668 1.00 86.56 102 GLU A CA 1
ATOM 776 C C . GLU A 1 102 ? 9.553 -5.585 -8.523 1.00 86.56 102 GLU A C 1
ATOM 778 O O . GLU A 1 102 ? 9.628 -4.410 -8.150 1.00 86.56 102 GLU A O 1
ATOM 783 N N . VAL A 1 103 ? 8.892 -5.939 -9.629 1.00 89.69 103 VAL A N 1
ATOM 784 C CA . VAL A 1 103 ? 8.152 -4.985 -10.477 1.00 89.69 103 VAL A CA 1
ATOM 785 C C . VAL A 1 103 ? 7.017 -4.351 -9.684 1.00 89.69 103 VAL A C 1
ATOM 787 O O . VAL A 1 103 ? 6.830 -3.132 -9.716 1.00 89.69 103 VAL A O 1
ATOM 790 N N . TYR A 1 104 ? 6.319 -5.153 -8.883 1.00 86.56 104 TYR A N 1
ATOM 791 C CA . TYR A 1 104 ? 5.255 -4.664 -8.024 1.00 86.56 104 TYR A CA 1
ATOM 792 C C . TYR A 1 104 ? 5.752 -3.618 -7.012 1.00 86.56 104 TYR A C 1
ATOM 794 O O . TYR A 1 104 ? 5.138 -2.564 -6.819 1.00 86.56 104 TYR A O 1
ATOM 802 N N . ARG A 1 105 ? 6.929 -3.846 -6.414 1.00 87.62 105 ARG A N 1
ATOM 803 C CA . ARG A 1 105 ? 7.589 -2.876 -5.527 1.00 87.62 105 ARG A CA 1
ATOM 804 C C . ARG A 1 105 ? 7.965 -1.580 -6.243 1.00 87.62 105 ARG A C 1
ATOM 806 O O . ARG A 1 105 ? 7.783 -0.509 -5.658 1.00 87.62 105 ARG A O 1
ATOM 813 N N . LEU A 1 106 ? 8.476 -1.652 -7.473 1.00 91.88 106 LEU A N 1
ATOM 814 C CA . LEU A 1 106 ? 8.758 -0.461 -8.282 1.00 91.88 106 LEU A CA 1
ATOM 815 C C . LEU A 1 106 ? 7.480 0.339 -8.547 1.00 91.88 106 LEU A C 1
ATOM 817 O O . LEU A 1 106 ? 7.445 1.540 -8.274 1.00 91.88 106 LEU A O 1
ATOM 821 N N . TYR A 1 107 ? 6.411 -0.340 -8.969 1.00 92.00 107 TYR A N 1
ATOM 822 C CA . TYR A 1 107 ? 5.099 0.261 -9.198 1.00 92.00 107 TYR A CA 1
ATOM 823 C C . TYR A 1 107 ? 4.555 0.971 -7.949 1.00 92.00 107 TYR A C 1
ATOM 825 O O . TYR A 1 107 ? 4.135 2.129 -8.020 1.00 92.00 107 TYR A O 1
ATOM 833 N N . LEU A 1 108 ? 4.611 0.330 -6.779 1.00 88.69 108 LEU A N 1
ATOM 834 C CA . LEU A 1 108 ? 4.150 0.938 -5.528 1.00 88.69 108 LEU A CA 1
ATOM 835 C C . LEU A 1 108 ? 4.982 2.162 -5.119 1.00 88.69 108 LEU A C 1
ATOM 837 O O . LEU A 1 108 ? 4.417 3.173 -4.690 1.00 88.69 108 LEU A O 1
ATOM 841 N N . ARG A 1 109 ? 6.312 2.108 -5.275 1.00 89.50 109 ARG A N 1
ATOM 842 C CA . ARG A 1 109 ? 7.190 3.264 -5.017 1.00 89.50 109 ARG A CA 1
ATOM 843 C C . ARG A 1 109 ? 6.875 4.419 -5.967 1.00 89.50 109 ARG A C 1
ATOM 845 O O . ARG A 1 109 ? 6.759 5.558 -5.518 1.00 89.50 109 ARG A O 1
ATOM 852 N N . ALA A 1 110 ? 6.659 4.131 -7.246 1.00 91.62 110 ALA A N 1
ATOM 853 C CA . ALA A 1 110 ? 6.268 5.129 -8.234 1.00 91.62 110 ALA A CA 1
ATOM 854 C C . ALA A 1 110 ? 4.927 5.793 -7.865 1.00 91.62 110 ALA A C 1
ATOM 856 O O . ALA A 1 110 ? 4.825 7.017 -7.795 1.00 91.62 110 ALA A O 1
ATOM 857 N N . ARG A 1 111 ? 3.911 4.994 -7.508 1.00 90.25 111 ARG A N 1
ATOM 858 C CA . ARG A 1 111 ? 2.593 5.462 -7.028 1.00 90.25 111 ARG A CA 1
ATOM 859 C C . ARG A 1 111 ? 2.672 6.317 -5.761 1.00 90.25 111 ARG A C 1
ATOM 861 O O . ARG A 1 111 ? 1.843 7.222 -5.582 1.00 90.25 111 ARG A O 1
ATOM 868 N N . HIS A 1 112 ? 3.622 6.021 -4.873 1.00 86.00 112 HIS A N 1
ATOM 869 C CA . HIS A 1 112 ? 3.886 6.820 -3.680 1.00 86.00 112 HIS A CA 1
ATOM 870 C C . HIS A 1 112 ? 4.362 8.225 -4.058 1.00 86.00 112 HIS A C 1
ATOM 872 O O . HIS A 1 112 ? 3.710 9.199 -3.677 1.00 86.00 112 HIS A O 1
ATOM 878 N N . HIS A 1 113 ? 5.425 8.324 -4.862 1.00 86.94 113 HIS A N 1
ATOM 879 C CA . HIS A 1 113 ? 5.960 9.603 -5.329 1.00 86.94 113 HIS A CA 1
ATOM 880 C C . HIS A 1 113 ? 4.925 10.391 -6.144 1.00 86.94 113 HIS A C 1
ATOM 882 O O . HIS A 1 113 ? 4.623 11.539 -5.822 1.00 86.94 113 HIS A O 1
ATOM 888 N N . LEU A 1 114 ? 4.242 9.743 -7.093 1.00 85.12 114 LEU A N 1
ATOM 889 C CA . LEU A 1 114 ? 3.199 10.382 -7.901 1.00 85.12 114 LEU A CA 1
ATOM 890 C C . LEU A 1 114 ? 2.072 10.989 -7.044 1.00 85.12 114 LEU A C 1
ATOM 892 O O . LEU A 1 114 ? 1.446 11.975 -7.422 1.00 85.12 114 LEU A O 1
ATOM 896 N N . GLY A 1 115 ? 1.806 10.407 -5.871 1.00 80.00 115 GLY A N 1
ATOM 897 C CA . GLY A 1 115 ? 0.812 10.910 -4.926 1.00 80.00 115 GLY A CA 1
ATOM 898 C C . GLY A 1 115 ? 1.178 12.210 -4.225 1.00 80.00 115 GLY A C 1
ATOM 899 O O . GLY A 1 115 ? 0.270 12.934 -3.823 1.00 80.00 115 GLY A O 1
ATOM 900 N N . ARG A 1 116 ? 2.473 12.506 -4.083 1.00 82.50 116 ARG A N 1
ATOM 901 C CA . ARG A 1 116 ? 2.961 13.743 -3.459 1.00 82.50 116 ARG A CA 1
ATOM 902 C C . ARG A 1 116 ? 2.809 14.955 -4.368 1.00 82.50 116 ARG A C 1
ATOM 904 O O . ARG A 1 116 ? 2.683 16.062 -3.860 1.00 82.50 116 ARG A O 1
ATOM 911 N N . ARG A 1 117 ? 2.759 14.730 -5.688 1.00 76.94 117 ARG A N 1
ATOM 912 C CA . ARG A 1 117 ? 2.488 15.755 -6.708 1.00 76.94 117 ARG A CA 1
ATOM 913 C C . ARG A 1 117 ? 3.387 16.996 -6.586 1.00 76.94 117 ARG A C 1
ATOM 915 O O . ARG A 1 117 ? 2.926 18.123 -6.729 1.00 76.94 117 ARG A O 1
ATOM 922 N N . THR A 1 118 ? 4.673 16.784 -6.323 1.00 83.88 118 THR A N 1
ATOM 923 C CA . THR A 1 118 ? 5.712 17.815 -6.465 1.00 83.88 118 THR A CA 1
ATOM 924 C C . THR A 1 118 ? 6.481 17.563 -7.760 1.00 83.88 118 THR A C 1
ATOM 926 O O . THR A 1 118 ? 6.541 16.420 -8.208 1.00 83.88 118 THR A O 1
ATOM 929 N N . GLY A 1 119 ? 7.087 18.590 -8.365 1.00 82.75 119 GLY A N 1
ATOM 930 C CA . GLY A 1 119 ? 7.912 18.413 -9.571 1.00 82.75 119 GLY A CA 1
ATOM 931 C C . GLY A 1 119 ? 8.959 17.291 -9.426 1.00 82.75 119 GLY A C 1
ATOM 932 O O . GLY A 1 119 ? 8.935 16.352 -10.221 1.00 82.75 119 GLY A O 1
ATOM 933 N N . PRO A 1 120 ? 9.805 17.307 -8.374 1.00 88.00 120 PRO A N 1
ATOM 934 C CA . PRO A 1 120 ? 10.785 16.248 -8.128 1.00 88.00 120 PRO A CA 1
ATOM 935 C C . PRO A 1 120 ? 10.170 14.859 -7.906 1.00 88.00 120 PRO A C 1
ATOM 937 O O . PRO A 1 120 ? 10.678 13.872 -8.436 1.00 88.00 120 PRO A O 1
ATOM 940 N N . ASP A 1 121 ? 9.067 14.758 -7.154 1.00 86.69 121 ASP A N 1
ATOM 941 C CA . ASP A 1 121 ? 8.400 13.470 -6.937 1.00 86.69 121 ASP A CA 1
ATOM 942 C C . ASP A 1 121 ? 7.755 12.936 -8.226 1.00 86.69 121 ASP A C 1
ATOM 944 O O . ASP A 1 121 ? 7.764 11.732 -8.464 1.00 86.69 121 ASP A O 1
ATOM 948 N N . VAL A 1 122 ? 7.213 13.802 -9.086 1.00 87.62 122 VAL A N 1
ATOM 949 C CA . VAL A 1 122 ? 6.641 13.385 -10.374 1.00 87.62 122 VAL A CA 1
ATOM 950 C C . VAL A 1 122 ? 7.735 12.834 -11.289 1.00 87.62 122 VAL A C 1
ATOM 952 O O . VAL A 1 122 ? 7.554 11.749 -11.840 1.00 87.62 122 VAL A O 1
ATOM 955 N N . THR A 1 123 ? 8.888 13.503 -11.389 1.00 91.38 123 THR A N 1
ATOM 956 C CA . THR A 1 123 ? 10.046 12.976 -12.133 1.00 91.38 123 THR A CA 1
ATOM 957 C C . THR A 1 123 ? 10.482 11.623 -11.580 1.00 91.38 123 THR A C 1
ATOM 959 O O . THR A 1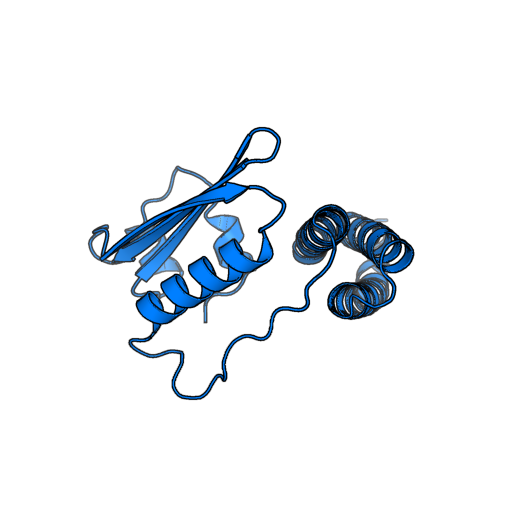 123 ? 10.618 10.657 -12.330 1.00 91.38 123 THR A O 1
ATOM 962 N N . ARG A 1 124 ? 10.604 11.507 -10.252 1.00 92.94 124 ARG A N 1
ATOM 963 C CA . ARG A 1 124 ? 10.997 10.246 -9.620 1.00 92.94 124 ARG A CA 1
ATOM 964 C C . ARG A 1 124 ? 9.983 9.125 -9.857 1.00 92.94 124 ARG A C 1
ATOM 966 O O . ARG A 1 124 ? 10.366 7.966 -10.003 1.00 92.94 124 ARG A O 1
ATOM 973 N N . ALA A 1 125 ? 8.693 9.450 -9.889 1.00 92.81 125 ALA A N 1
ATOM 974 C CA . ALA A 1 125 ? 7.648 8.488 -10.206 1.00 92.81 125 ALA A CA 1
ATOM 975 C C . ALA A 1 125 ? 7.776 7.959 -11.641 1.00 92.81 125 ALA A C 1
ATOM 977 O O . ALA A 1 125 ? 7.665 6.752 -11.834 1.00 92.81 125 ALA A O 1
ATOM 978 N N . VAL A 1 126 ? 8.044 8.835 -12.617 1.00 94.94 126 VAL A N 1
ATOM 979 C CA . VAL A 1 126 ? 8.246 8.458 -14.027 1.00 94.94 126 VAL A CA 1
ATOM 980 C C . VAL A 1 126 ? 9.409 7.475 -14.168 1.00 94.94 126 VAL A C 1
ATOM 982 O O . VAL A 1 126 ? 9.210 6.401 -14.723 1.00 94.94 126 VAL A O 1
ATOM 985 N N . GLU A 1 127 ? 10.573 7.764 -13.579 1.00 96.12 127 GLU A N 1
ATOM 986 C CA . GLU A 1 127 ? 11.742 6.861 -13.613 1.00 96.12 127 GLU A CA 1
ATOM 987 C C . GLU A 1 127 ? 11.437 5.463 -13.047 1.00 96.12 127 GLU A C 1
ATOM 989 O O . GLU A 1 127 ? 11.902 4.438 -13.554 1.00 96.12 127 GLU A O 1
ATOM 994 N N . LEU A 1 128 ? 10.656 5.409 -11.966 1.00 96.94 128 LEU A N 1
ATOM 995 C CA . LEU A 1 128 ? 10.286 4.153 -11.318 1.00 96.94 128 LEU A CA 1
ATOM 996 C C . LEU A 1 128 ? 9.249 3.363 -12.130 1.00 96.94 128 LEU A C 1
ATOM 998 O O . LEU A 1 128 ? 9.331 2.135 -12.157 1.00 96.94 128 LEU A O 1
ATOM 1002 N N . PHE A 1 129 ? 8.295 4.032 -12.788 1.00 96.31 129 PHE A N 1
ATOM 1003 C CA . PHE A 1 129 ? 7.366 3.368 -13.709 1.00 96.31 129 PHE A CA 1
ATOM 1004 C C . PHE A 1 129 ? 8.082 2.853 -14.960 1.00 96.31 129 PHE A C 1
ATOM 1006 O O . PHE A 1 129 ? 7.816 1.729 -15.373 1.00 96.31 129 PHE A O 1
ATOM 1013 N N . ASP A 1 130 ? 9.026 3.620 -15.504 1.00 96.38 130 ASP A N 1
ATOM 1014 C CA . ASP A 1 130 ? 9.845 3.221 -16.653 1.00 96.38 130 ASP A CA 1
ATOM 1015 C C . ASP A 1 130 ? 10.691 1.973 -16.339 1.00 96.38 130 ASP A C 1
ATOM 1017 O O . ASP A 1 130 ? 10.705 0.995 -17.089 1.00 96.38 130 ASP A O 1
ATOM 1021 N N . SER A 1 131 ? 11.286 1.935 -15.141 1.00 96.62 131 SER A N 1
ATOM 1022 C CA . SER A 1 131 ? 11.987 0.749 -14.632 1.00 96.62 131 SER A CA 1
ATOM 1023 C C . SER A 1 131 ? 11.063 -0.464 -14.462 1.00 96.62 131 SER A C 1
ATOM 1025 O O . SER A 1 131 ? 11.497 -1.597 -14.660 1.00 96.62 131 SER A O 1
ATOM 1027 N N . ALA A 1 132 ? 9.804 -0.251 -14.056 1.00 95.56 132 ALA A N 1
ATOM 1028 C CA . ALA A 1 132 ? 8.829 -1.329 -13.887 1.00 95.56 132 ALA A CA 1
ATOM 1029 C C . ALA A 1 132 ? 8.422 -1.921 -15.244 1.00 95.56 132 ALA A C 1
ATOM 1031 O O . ALA A 1 132 ? 8.489 -3.134 -15.417 1.00 95.56 132 ALA A O 1
ATOM 1032 N N . VAL A 1 133 ? 8.094 -1.062 -16.210 1.00 95.88 133 VAL A N 1
ATOM 1033 C CA . VAL A 1 133 ? 7.742 -1.440 -17.586 1.00 95.88 133 VAL A CA 1
ATOM 1034 C C . VAL A 1 133 ? 8.896 -2.142 -18.303 1.00 95.88 133 VAL A C 1
ATOM 1036 O O . VAL A 1 133 ? 8.683 -3.133 -18.991 1.00 95.88 133 VAL A O 1
ATOM 1039 N N . SER A 1 134 ? 10.130 -1.672 -18.116 1.00 96.38 134 SER A N 1
ATOM 1040 C CA . SER A 1 134 ? 11.310 -2.291 -18.736 1.00 96.38 134 SER A CA 1
ATOM 1041 C C . SER A 1 134 ? 11.556 -3.725 -18.254 1.00 96.38 134 SER A C 1
ATOM 1043 O O . SER A 1 134 ? 12.197 -4.512 -18.945 1.00 96.38 134 SER A O 1
ATOM 1045 N N . ARG A 1 135 ? 11.081 -4.061 -17.049 1.00 96.50 135 ARG A N 1
ATOM 1046 C CA . ARG A 1 135 ? 11.230 -5.389 -16.437 1.00 96.50 135 ARG A CA 1
ATOM 1047 C C . ARG A 1 135 ? 10.043 -6.303 -16.712 1.00 96.50 135 ARG A C 1
ATOM 1049 O O . ARG A 1 135 ? 10.237 -7.509 -16.810 1.00 96.50 135 ARG A O 1
ATOM 1056 N N . ASP A 1 136 ? 8.846 -5.738 -16.814 1.00 95.19 136 ASP A N 1
ATOM 1057 C CA . ASP A 1 136 ? 7.630 -6.451 -17.192 1.00 95.19 136 ASP A CA 1
ATOM 1058 C C . ASP A 1 136 ? 6.758 -5.554 -18.090 1.00 95.19 136 ASP A C 1
ATOM 1060 O O . ASP A 1 136 ? 5.968 -4.740 -17.591 1.00 95.19 136 ASP A O 1
ATOM 1064 N N . PRO A 1 137 ? 6.914 -5.680 -19.419 1.00 94.12 137 PRO A N 1
ATOM 1065 C CA . PRO A 1 137 ? 6.149 -4.900 -20.386 1.00 94.12 137 PRO A CA 1
ATOM 1066 C C . PRO A 1 137 ? 4.646 -5.205 -20.381 1.00 94.12 137 PRO A C 1
ATOM 1068 O O . PRO A 1 137 ? 3.871 -4.360 -20.833 1.00 94.12 137 PRO A O 1
ATOM 1071 N N . ASP A 1 138 ? 4.223 -6.360 -19.859 1.00 93.44 138 ASP A N 1
ATOM 1072 C CA . ASP A 1 138 ? 2.818 -6.785 -19.837 1.00 93.44 138 ASP A CA 1
ATOM 1073 C C . ASP A 1 138 ? 2.073 -6.269 -18.595 1.00 93.44 138 ASP A C 1
ATOM 1075 O O . ASP A 1 138 ? 0.839 -6.310 -18.525 1.00 93.44 138 ASP A O 1
ATOM 1079 N N . TYR A 1 139 ? 2.793 -5.703 -17.619 1.00 92.44 139 TYR A N 1
ATOM 1080 C CA . TYR A 1 139 ? 2.199 -5.134 -16.415 1.00 92.44 139 TYR A CA 1
ATOM 1081 C C . TYR A 1 139 ? 1.530 -3.771 -16.683 1.00 92.44 139 TYR A C 1
ATOM 1083 O O . TYR A 1 139 ? 2.038 -2.693 -16.351 1.00 92.44 139 TYR A O 1
ATOM 1091 N N . ALA A 1 140 ? 0.322 -3.825 -17.251 1.00 91.38 140 ALA A N 1
ATOM 1092 C CA . ALA A 1 140 ? -0.500 -2.676 -17.643 1.0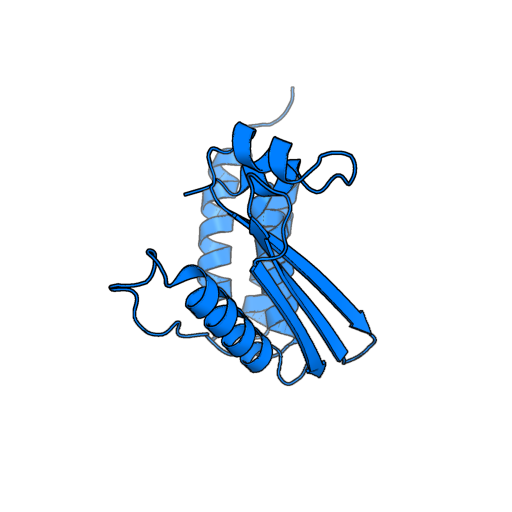0 91.38 140 ALA A CA 1
ATOM 1093 C C . ALA A 1 140 ? -0.638 -1.549 -16.587 1.00 91.38 140 ALA A C 1
ATOM 1095 O O . ALA A 1 140 ? -0.622 -0.374 -16.975 1.00 91.38 140 ALA A O 1
ATOM 1096 N N . PRO A 1 141 ? -0.722 -1.815 -15.262 1.00 91.44 141 PRO A N 1
ATOM 1097 C CA . PRO A 1 141 ? -0.769 -0.742 -14.268 1.00 91.44 141 PRO A CA 1
ATOM 1098 C C . PRO A 1 141 ? 0.461 0.175 -14.271 1.00 91.44 141 PRO A C 1
ATOM 1100 O O . PRO A 1 141 ? 0.325 1.368 -13.983 1.00 91.44 141 PRO A O 1
ATOM 1103 N N . ALA A 1 142 ? 1.654 -0.340 -14.598 1.00 91.69 142 ALA A N 1
ATOM 1104 C CA . ALA A 1 142 ? 2.858 0.486 -14.683 1.00 91.69 142 ALA A CA 1
ATOM 1105 C C . ALA A 1 142 ? 2.804 1.444 -15.879 1.00 91.69 142 ALA A C 1
ATOM 1107 O O . ALA A 1 142 ? 3.111 2.624 -15.710 1.00 91.69 142 ALA A O 1
ATOM 1108 N N . TRP A 1 143 ? 2.305 0.992 -17.033 1.00 92.19 143 TRP A N 1
ATOM 1109 C CA . TRP A 1 143 ? 2.055 1.853 -18.194 1.00 92.19 143 TRP A CA 1
ATOM 1110 C C . TRP A 1 143 ? 1.039 2.960 -17.901 1.00 92.19 143 TRP A C 1
ATOM 1112 O O . TRP A 1 143 ? 1.282 4.129 -18.206 1.00 92.19 143 TRP A O 1
ATOM 1122 N N . ALA A 1 144 ? -0.077 2.627 -17.244 1.00 92.12 144 ALA A N 1
ATOM 1123 C CA . ALA A 1 144 ? -1.076 3.620 -16.841 1.00 92.12 144 ALA A CA 1
ATOM 1124 C C . ALA A 1 144 ? -0.491 4.662 -15.864 1.00 92.12 144 ALA A C 1
ATOM 1126 O O . ALA A 1 144 ? -0.767 5.865 -15.960 1.00 92.12 144 ALA A O 1
ATOM 1127 N N . GLY A 1 145 ? 0.353 4.209 -14.932 1.00 89.69 145 GLY A N 1
ATOM 1128 C CA . GLY A 1 145 ? 1.106 5.071 -14.025 1.00 89.69 145 GLY A CA 1
ATOM 1129 C C . GLY A 1 145 ? 2.081 5.998 -14.755 1.00 89.69 145 GLY A C 1
ATOM 1130 O O . GLY A 1 145 ? 2.099 7.195 -14.464 1.00 89.69 145 GLY A O 1
ATOM 1131 N N . LEU A 1 146 ? 2.822 5.471 -15.733 1.00 91.69 146 LEU A N 1
ATOM 1132 C CA . LEU A 1 146 ? 3.774 6.218 -16.557 1.00 91.69 146 LEU A CA 1
ATOM 1133 C C . LEU A 1 146 ? 3.081 7.322 -17.364 1.00 91.69 146 LEU A C 1
ATOM 1135 O O . LEU A 1 146 ? 3.495 8.480 -17.308 1.00 91.69 146 LEU A O 1
ATOM 1139 N N . ALA A 1 147 ? 1.969 6.994 -18.031 1.00 89.81 147 ALA A N 1
ATOM 1140 C CA . ALA A 1 147 ? 1.155 7.962 -18.763 1.00 89.81 147 ALA A CA 1
ATOM 1141 C C . ALA A 1 147 ? 0.655 9.091 -17.845 1.00 89.81 147 ALA A C 1
ATOM 1143 O O . ALA A 1 147 ? 0.769 10.273 -18.176 1.00 89.81 147 ALA A O 1
ATOM 1144 N N . THR A 1 148 ? 0.173 8.739 -16.648 1.00 89.88 148 THR A N 1
ATOM 1145 C CA . THR A 1 148 ? -0.236 9.728 -15.637 1.00 89.88 148 THR A CA 1
ATOM 1146 C C . THR A 1 148 ? 0.943 10.599 -15.193 1.00 89.88 148 THR A C 1
ATOM 1148 O O . THR A 1 148 ? 0.790 11.810 -15.036 1.00 89.88 148 THR A O 1
ATOM 1151 N N . GLY A 1 149 ? 2.119 9.994 -15.003 1.00 87.12 149 GLY A N 1
ATOM 1152 C CA . GLY A 1 149 ? 3.371 10.679 -14.693 1.00 87.12 149 GLY A CA 1
ATOM 1153 C C . GLY A 1 149 ? 3.697 11.763 -15.709 1.00 87.12 149 GLY A C 1
ATOM 1154 O O . GLY A 1 149 ? 3.792 12.923 -15.325 1.00 87.12 149 GLY A O 1
ATOM 1155 N N . HIS A 1 150 ? 3.759 11.411 -16.995 1.00 86.94 150 HIS A N 1
ATOM 1156 C CA . HIS A 1 150 ? 4.059 12.358 -18.073 1.00 86.94 150 HIS A CA 1
ATOM 1157 C C . HIS A 1 150 ? 3.046 13.503 -18.181 1.00 86.94 150 HIS A C 1
ATOM 1159 O O . HIS A 1 150 ? 3.443 14.658 -18.363 1.00 86.94 150 HIS A O 1
ATOM 1165 N N . VAL A 1 151 ? 1.748 13.218 -18.015 1.00 85.69 151 VAL A N 1
ATOM 1166 C CA . VAL A 1 151 ? 0.714 14.266 -17.985 1.00 85.69 151 VAL A CA 1
ATOM 1167 C C . VAL A 1 151 ? 0.988 15.252 -16.850 1.00 85.69 151 VAL A C 1
ATOM 1169 O O . VAL A 1 151 ? 0.944 16.464 -17.059 1.00 85.69 151 VAL A O 1
ATOM 1172 N N . LEU A 1 152 ? 1.314 14.756 -15.655 1.00 82.38 152 LEU A N 1
ATOM 1173 C CA . LEU A 1 152 ? 1.616 15.611 -14.509 1.00 82.38 152 LEU A CA 1
ATOM 1174 C C . LEU A 1 152 ? 2.952 16.340 -14.658 1.00 82.38 152 LEU A C 1
ATOM 1176 O O . LEU A 1 152 ? 3.052 17.474 -14.198 1.00 82.38 152 LEU A O 1
ATOM 1180 N N . THR A 1 153 ? 3.950 15.763 -15.330 1.00 78.62 153 THR A N 1
ATOM 1181 C CA . THR A 1 153 ? 5.208 16.464 -15.608 1.00 78.62 153 THR A CA 1
ATOM 1182 C C . THR A 1 153 ? 4.909 17.771 -16.332 1.00 78.62 153 THR A C 1
ATOM 1184 O O . THR A 1 153 ? 5.326 18.815 -15.857 1.00 78.62 153 THR A O 1
ATOM 1187 N N . SER A 1 154 ? 4.052 17.764 -17.360 1.00 68.81 154 SER A N 1
ATOM 1188 C CA . SER A 1 154 ? 3.674 18.997 -18.074 1.00 68.81 154 SER A CA 1
ATOM 1189 C C . SER A 1 154 ? 3.060 20.088 -17.174 1.00 68.81 154 SER A C 1
ATOM 1191 O O . SER A 1 154 ? 3.301 21.273 -17.387 1.00 68.81 154 SER A O 1
ATOM 1193 N N . GLN A 1 155 ? 2.331 19.697 -16.124 1.00 64.44 155 GLN A N 1
ATOM 1194 C CA . GLN A 1 155 ? 1.679 20.610 -15.176 1.00 64.44 155 GLN A CA 1
ATOM 1195 C C . GLN A 1 155 ? 2.643 21.155 -14.111 1.00 64.44 155 GLN A C 1
ATOM 1197 O O . GLN A 1 155 ? 2.472 22.279 -13.646 1.00 64.44 155 GLN A O 1
ATOM 1202 N N . TYR A 1 156 ? 3.666 20.382 -13.735 1.00 63.81 156 TYR A N 1
ATOM 1203 C CA . TYR A 1 156 ? 4.635 20.748 -12.693 1.00 63.81 156 TYR A CA 1
ATOM 1204 C C . TYR A 1 156 ? 5.983 21.243 -13.243 1.00 63.81 156 TYR A C 1
ATOM 1206 O O . TYR A 1 156 ? 6.743 21.867 -12.506 1.00 63.81 156 TYR A O 1
ATOM 1214 N N . SER A 1 157 ? 6.259 21.056 -14.536 1.00 58.31 157 SER A N 1
ATOM 1215 C CA . SER A 1 157 ? 7.394 21.655 -15.253 1.00 58.31 157 SER A CA 1
ATOM 1216 C C . SER A 1 157 ? 7.256 23.171 -15.435 1.00 58.31 157 SER A C 1
ATOM 1218 O O . SER A 1 157 ? 8.248 23.835 -15.711 1.00 58.31 157 SER A O 1
ATOM 1220 N N . GLY A 1 158 ? 6.050 23.729 -15.266 1.00 48.09 158 GLY A N 1
ATOM 1221 C CA . GLY A 1 158 ? 5.797 25.175 -15.309 1.00 48.09 158 GLY A CA 1
ATOM 1222 C C . GLY A 1 158 ? 6.126 25.925 -14.012 1.00 48.09 158 GLY A C 1
ATOM 1223 O O . GLY A 1 158 ? 6.109 27.153 -14.002 1.00 48.09 158 GLY A O 1
ATOM 1224 N N . ALA A 1 159 ? 6.441 25.218 -12.922 1.00 46.38 159 ALA A N 1
ATOM 1225 C CA . ALA A 1 159 ? 6.811 25.815 -11.642 1.00 46.38 159 ALA A CA 1
ATOM 1226 C C . ALA A 1 159 ? 8.339 25.814 -11.460 1.00 46.38 159 ALA A C 1
ATOM 1228 O O . ALA A 1 159 ? 8.871 25.177 -10.553 1.00 46.38 159 ALA A O 1
ATOM 1229 N N . SER A 1 160 ? 9.062 26.521 -12.331 1.00 36.69 160 SER A N 1
ATOM 1230 C CA . SER A 1 160 ? 10.427 26.943 -11.999 1.00 36.69 160 SER A CA 1
ATOM 1231 C C . SER A 1 160 ? 10.345 28.063 -10.956 1.00 36.69 160 SER A C 1
ATOM 1233 O O . SER A 1 160 ? 9.713 29.084 -11.236 1.00 36.69 160 SER A O 1
ATOM 1235 N N . PRO A 1 161 ? 10.969 27.924 -9.772 1.00 42.19 161 PRO A N 1
ATOM 1236 C CA . PRO A 1 161 ? 11.175 29.066 -8.899 1.00 42.19 161 PRO A CA 1
ATOM 1237 C C . PRO A 1 161 ? 12.176 30.001 -9.586 1.00 42.19 161 PRO A C 1
ATOM 1239 O O . PRO A 1 161 ? 13.255 29.568 -9.995 1.00 42.19 161 PRO A O 1
ATOM 1242 N N . ARG A 1 162 ? 11.776 31.260 -9.767 1.00 35.69 162 ARG A N 1
ATOM 1243 C CA . ARG A 1 162 ? 12.717 32.368 -9.944 1.00 35.69 162 ARG A CA 1
ATOM 1244 C C . ARG A 1 162 ? 13.246 32.795 -8.586 1.00 35.69 162 ARG A C 1
ATOM 1246 O O . ARG A 1 162 ? 12.446 32.742 -7.626 1.00 35.69 162 ARG A O 1
#